Protein AF-A0A957FB33-F1 (afdb_monomer)

Mean predicted aligned error: 7.37 Å

Radius of gyration: 20.72 Å; Cα contacts (8 Å, |Δi|>4): 171; chains: 1; bounding box: 51×33×57 Å

Sequence (145 aa):
SSWEIWINRQGREPQGIVRAADYPAVLDELAAALLAWQDEAGRPRVQAVQRAGEAYHGRFQHLAPDLTITWNPAAAPDAAALPGNASRFSGDHQPEGIFVAVGPDVQAQGELHGVQLQDVAPTLLRLAGLPVPGGLDGRALLPAG

Foldseek 3Di:
DKDFAAQQAPPPHPRRDQYPVCVVVVLVVVQVCQQCDADPVRHRQWPHKDALVGPDDDDCSVVGGGIITHTDPVNYPPCCPDPPPPDPDPDDDDQDDDDDDDDPFFDDPDDDPPDHPLQVVQQVCQQVVHDDDPPRPHHRPTHHD

Solvent-accessible surface area (backbone atoms only — not comparable to full-atom values): 9216 Å² total; per-residue (Å²): 88,75,46,78,41,75,75,56,28,51,92,77,38,100,79,29,74,41,46,81,85,48,44,66,58,53,52,52,52,51,47,51,52,46,59,67,34,52,48,100,88,67,47,51,32,35,68,45,71,40,43,28,81,76,76,43,73,70,98,61,35,89,76,47,45,57,31,38,35,35,52,19,83,94,52,42,79,60,64,78,73,41,92,87,54,77,69,91,64,94,74,77,62,64,96,76,82,87,87,87,85,86,54,96,63,50,81,90,76,78,85,81,79,91,79,52,80,59,19,51,61,35,23,52,30,30,67,70,75,41,84,65,70,86,88,60,94,35,52,54,82,58,72,64,111

pLDDT: mean 86.35, std 12.32, range [46.53, 98.06]

Structure (mmCIF, N/CA/C/O backbone):
data_AF-A0A957FB33-F1
#
_entry.id   AF-A0A957FB33-F1
#
loop_
_atom_site.group_PDB
_atom_site.id
_atom_site.type_symbol
_atom_site.label_atom_id
_atom_site.label_alt_id
_atom_site.label_comp_id
_atom_site.label_asym_id
_atom_site.label_entity_id
_atom_site.label_seq_id
_atom_site.pdbx_PDB_ins_code
_atom_site.Cartn_x
_atom_site.Cartn_y
_atom_site.Cartn_z
_atom_site.occupancy
_atom_site.B_iso_or_equiv
_atom_site.auth_seq_id
_atom_site.auth_comp_id
_atom_site.auth_asym_id
_atom_site.auth_atom_id
_atom_site.pdbx_PDB_model_num
ATOM 1 N N . SER A 1 1 ? 6.027 4.618 1.426 1.00 54.69 1 SER A N 1
ATOM 2 C CA . SER A 1 1 ? 5.304 5.406 0.405 1.00 54.69 1 SER A CA 1
ATOM 3 C C . SER A 1 1 ? 5.276 4.661 -0.906 1.00 54.69 1 SER A C 1
ATOM 5 O O . SER A 1 1 ? 6.302 4.560 -1.578 1.00 54.69 1 SER A O 1
ATOM 7 N N . SER A 1 2 ? 4.120 4.088 -1.230 1.00 62.44 2 SER A N 1
ATOM 8 C CA . SER A 1 2 ? 3.919 3.350 -2.473 1.00 62.44 2 SER A CA 1
ATOM 9 C C . SER A 1 2 ? 3.441 4.308 -3.556 1.00 62.44 2 SER A C 1
ATOM 11 O O . SER A 1 2 ? 2.520 5.085 -3.321 1.00 62.44 2 SER A O 1
ATOM 13 N N . TRP A 1 3 ? 4.087 4.282 -4.716 1.00 79.06 3 TRP A N 1
ATOM 14 C CA . TRP A 1 3 ? 3.690 5.077 -5.878 1.00 79.06 3 TRP A CA 1
ATOM 15 C C . TRP A 1 3 ? 3.066 4.177 -6.929 1.00 79.06 3 TRP A C 1
ATOM 17 O O . TRP A 1 3 ? 3.385 2.994 -7.005 1.00 79.06 3 TRP A O 1
ATOM 27 N N . GLU A 1 4 ? 2.178 4.735 -7.736 1.00 89.75 4 GLU A N 1
ATOM 28 C CA . GLU A 1 4 ? 1.343 3.973 -8.657 1.00 89.75 4 GLU A CA 1
ATOM 29 C C . GLU A 1 4 ? 1.717 4.272 -10.111 1.00 89.75 4 GLU A C 1
ATOM 31 O O . GLU A 1 4 ? 1.923 5.430 -10.479 1.00 89.75 4 GLU A O 1
ATOM 36 N N . ILE A 1 5 ? 1.770 3.234 -10.950 1.00 92.06 5 ILE A N 1
ATOM 37 C CA . ILE A 1 5 ? 1.880 3.368 -12.406 1.00 92.06 5 ILE A CA 1
ATOM 38 C C . ILE A 1 5 ? 0.623 2.814 -13.069 1.00 92.06 5 ILE A C 1
ATOM 40 O O . ILE A 1 5 ? 0.196 1.686 -12.813 1.00 92.06 5 ILE A O 1
ATOM 44 N N . TRP A 1 6 ? 0.107 3.609 -14.002 1.00 94.38 6 TRP A N 1
ATOM 45 C CA . TRP A 1 6 ? -1.001 3.273 -14.882 1.00 94.38 6 TRP A CA 1
ATOM 46 C C . TRP A 1 6 ? -0.507 3.250 -16.328 1.00 94.38 6 TRP A C 1
ATOM 48 O O . TRP A 1 6 ? -0.045 4.257 -16.865 1.00 94.38 6 TRP A O 1
ATOM 58 N N . ILE A 1 7 ? -0.588 2.089 -16.966 1.00 95.38 7 ILE A N 1
ATOM 59 C CA . ILE A 1 7 ? -0.241 1.900 -18.369 1.00 95.38 7 ILE A CA 1
ATOM 60 C C . ILE A 1 7 ? -1.360 2.466 -19.239 1.00 95.38 7 ILE A C 1
ATOM 62 O O . ILE A 1 7 ? -2.529 2.148 -19.057 1.00 95.38 7 ILE A O 1
ATOM 66 N N . ASN A 1 8 ? -1.007 3.268 -20.238 1.00 96.44 8 ASN A N 1
ATOM 67 C CA . ASN A 1 8 ? -1.968 3.838 -21.178 1.00 96.44 8 ASN A CA 1
ATOM 68 C C . ASN A 1 8 ? -2.465 2.771 -22.182 1.00 96.44 8 ASN A C 1
ATOM 70 O O . ASN A 1 8 ? -1.939 2.646 -23.295 1.00 96.44 8 ASN A O 1
ATOM 74 N N . ARG A 1 9 ? -3.448 1.960 -21.782 1.00 95.88 9 ARG A N 1
ATOM 75 C CA . ARG A 1 9 ? -3.956 0.783 -22.498 1.00 95.88 9 ARG A CA 1
ATOM 76 C C . ARG A 1 9 ? -5.110 1.136 -23.427 1.00 95.88 9 ARG A C 1
ATOM 78 O O . ARG A 1 9 ? -6.060 1.828 -23.064 1.00 95.88 9 ARG A O 1
ATOM 85 N N . GLN A 1 10 ? -5.075 0.569 -24.629 1.00 96.94 10 GLN A N 1
ATOM 86 C CA . GLN A 1 10 ? -6.189 0.656 -25.572 1.00 96.94 10 GLN A CA 1
ATOM 87 C C . GLN A 1 10 ? -7.478 0.102 -24.955 1.00 96.94 10 GLN A C 1
ATOM 89 O O . GLN A 1 10 ? -7.493 -1.002 -24.409 1.00 96.94 10 GLN A O 1
ATOM 94 N N . GLY A 1 11 ? -8.563 0.870 -25.061 1.00 93.25 11 GLY A N 1
ATOM 95 C CA . GLY A 1 11 ? -9.890 0.479 -24.579 1.00 93.25 11 GLY A CA 1
ATOM 96 C C . GLY A 1 11 ? -10.124 0.657 -23.074 1.00 93.25 11 GLY A C 1
ATOM 97 O O . GLY A 1 11 ? -11.261 0.480 -22.644 1.00 93.25 11 GLY A O 1
ATOM 98 N N . ARG A 1 12 ? -9.103 1.029 -22.286 1.00 93.31 12 ARG A N 1
ATOM 99 C CA . ARG A 1 12 ? -9.265 1.458 -20.884 1.00 93.31 12 ARG A CA 1
ATOM 100 C C . ARG A 1 12 ? -9.086 2.969 -20.763 1.00 93.31 12 ARG A C 1
ATOM 102 O O . ARG A 1 12 ? -9.964 3.645 -20.236 1.00 93.31 12 ARG A O 1
ATOM 109 N N . GLU A 1 13 ? -7.996 3.503 -21.306 1.00 94.50 13 GLU A N 1
ATOM 110 C CA . GLU A 1 13 ? -7.732 4.939 -21.347 1.00 94.50 13 GLU A CA 1
ATOM 111 C C . GLU A 1 13 ? -8.266 5.579 -22.644 1.00 94.50 13 GLU A C 1
ATOM 113 O O . GLU A 1 13 ? -8.157 4.971 -23.716 1.00 94.50 13 GLU A O 1
ATOM 118 N N . PRO A 1 14 ? -8.772 6.833 -22.602 1.00 94.69 14 PRO A N 1
ATOM 119 C CA . PRO A 1 14 ? -9.313 7.518 -23.784 1.00 94.69 14 PRO A CA 1
ATOM 120 C C . PRO A 1 14 ? -8.340 7.621 -24.968 1.00 94.69 14 PRO A C 1
ATOM 122 O O . PRO A 1 14 ? -8.769 7.659 -26.117 1.00 94.69 14 PRO A O 1
ATOM 125 N N . GLN A 1 15 ? -7.035 7.673 -24.689 1.00 96.00 15 GLN A N 1
ATOM 126 C CA . GLN A 1 15 ? -5.959 7.762 -25.683 1.00 96.00 15 GLN A CA 1
ATOM 127 C C . GLN A 1 15 ? -4.975 6.591 -25.554 1.00 96.00 15 GLN A C 1
ATOM 129 O O . GLN A 1 15 ? -3.779 6.745 -25.800 1.00 96.00 15 GLN A O 1
ATOM 134 N N . GLY A 1 16 ? -5.471 5.424 -25.134 1.00 96.50 16 GLY A N 1
ATOM 135 C CA . GLY A 1 16 ? -4.682 4.210 -24.965 1.00 96.50 16 GLY A CA 1
ATOM 136 C C . GLY A 1 16 ? -3.873 3.831 -26.202 1.00 96.50 16 GLY A C 1
ATOM 137 O O . GLY A 1 16 ? -4.417 3.777 -27.303 1.00 96.50 16 GLY A O 1
ATOM 138 N N . ILE A 1 17 ? -2.589 3.516 -26.023 1.00 97.94 17 ILE A N 1
ATOM 139 C CA . ILE A 1 17 ? -1.689 3.108 -27.118 1.00 97.94 17 ILE A CA 1
ATOM 140 C C . ILE A 1 17 ? -1.170 1.680 -26.960 1.00 97.94 17 ILE A C 1
ATOM 142 O O . ILE A 1 17 ? -0.858 1.033 -27.958 1.00 97.94 17 ILE A O 1
ATOM 146 N N . VAL A 1 18 ? -1.123 1.159 -25.732 1.00 98.06 18 VAL A N 1
ATOM 147 C CA . VAL A 1 18 ? -0.642 -0.198 -25.463 1.00 98.06 18 VAL A CA 1
ATOM 148 C C . VAL A 1 18 ? -1.747 -1.197 -25.789 1.00 98.06 18 VAL A C 1
ATOM 150 O O . VAL A 1 18 ? -2.830 -1.160 -25.197 1.00 98.06 18 VAL A O 1
ATOM 153 N N . ARG A 1 19 ? -1.484 -2.098 -26.741 1.00 97.94 19 ARG A N 1
ATOM 154 C CA . ARG A 1 19 ? -2.418 -3.169 -27.113 1.00 97.94 19 ARG A CA 1
ATOM 155 C C . ARG A 1 19 ? -2.489 -4.213 -26.003 1.00 97.94 19 ARG A C 1
ATOM 157 O O . ARG A 1 19 ? -1.505 -4.471 -25.316 1.00 97.94 19 ARG A O 1
ATOM 164 N N . ALA A 1 20 ? -3.626 -4.898 -25.892 1.00 96.00 20 ALA A N 1
ATOM 165 C CA . ALA A 1 20 ? -3.806 -5.967 -24.906 1.00 96.00 20 ALA A CA 1
ATOM 166 C C . ALA A 1 20 ? -2.745 -7.083 -25.012 1.00 96.00 20 ALA A C 1
ATOM 168 O O . ALA A 1 20 ? -2.333 -7.622 -23.992 1.00 96.00 20 ALA A O 1
ATOM 169 N N . ALA A 1 21 ? -2.277 -7.390 -26.228 1.00 97.25 21 ALA A N 1
ATOM 170 C CA . ALA A 1 21 ? -1.231 -8.387 -26.464 1.00 97.25 21 ALA A CA 1
ATOM 171 C C . ALA A 1 21 ? 0.166 -7.938 -25.997 1.00 97.25 21 ALA A C 1
ATOM 173 O O . ALA A 1 21 ? 0.974 -8.781 -25.623 1.00 97.25 21 ALA A O 1
ATOM 174 N N . ASP A 1 22 ? 0.439 -6.630 -25.998 1.00 98.00 22 ASP A N 1
ATOM 175 C CA . ASP A 1 22 ? 1.743 -6.077 -25.605 1.00 98.00 22 ASP A CA 1
ATOM 176 C C . ASP A 1 22 ? 1.806 -5.792 -24.099 1.00 98.00 22 ASP A C 1
ATOM 178 O O . ASP A 1 22 ? 2.883 -5.715 -23.517 1.00 98.00 22 ASP A O 1
ATOM 182 N N . TYR A 1 23 ? 0.644 -5.640 -23.459 1.00 96.44 23 TYR A N 1
ATOM 183 C CA . TYR A 1 23 ? 0.521 -5.216 -22.069 1.00 96.44 23 TYR A CA 1
ATOM 184 C C . TYR A 1 23 ? 1.375 -6.034 -21.078 1.00 96.44 23 TYR A C 1
ATOM 186 O O . TYR A 1 23 ? 2.096 -5.406 -20.304 1.00 96.44 23 TYR A O 1
ATOM 194 N N . PRO A 1 24 ? 1.388 -7.385 -21.100 1.00 96.25 24 PRO A N 1
ATOM 195 C CA . PRO A 1 24 ? 2.236 -8.151 -20.185 1.00 96.25 24 PRO A CA 1
ATOM 196 C C . PRO A 1 24 ? 3.731 -7.858 -20.359 1.00 96.25 24 PRO A C 1
ATOM 198 O O . PRO A 1 24 ? 4.430 -7.678 -19.368 1.00 96.25 24 PRO A O 1
ATOM 201 N N . ALA A 1 25 ? 4.202 -7.742 -21.606 1.00 97.69 25 ALA A N 1
ATOM 202 C CA . ALA A 1 25 ? 5.604 -7.458 -21.900 1.00 97.69 25 ALA A CA 1
ATOM 203 C C . ALA A 1 25 ? 6.007 -6.052 -21.433 1.00 97.69 25 ALA A C 1
ATOM 205 O O . ALA A 1 25 ? 7.080 -5.883 -20.865 1.00 97.69 25 ALA A O 1
ATOM 206 N N . VAL A 1 26 ? 5.117 -5.066 -21.599 1.00 97.31 26 VAL A N 1
ATOM 207 C CA . VAL A 1 26 ? 5.331 -3.701 -21.093 1.00 97.31 26 VAL A CA 1
ATOM 208 C C . VAL A 1 26 ? 5.456 -3.685 -19.567 1.00 97.31 26 VAL A C 1
ATOM 210 O O . VAL A 1 26 ? 6.318 -2.986 -19.039 1.00 97.31 26 VAL A O 1
ATOM 213 N N . LEU A 1 27 ? 4.635 -4.457 -18.844 1.00 96.44 27 LEU A N 1
ATOM 214 C CA . LEU A 1 27 ? 4.770 -4.570 -17.388 1.00 96.44 27 LEU A CA 1
ATOM 215 C C . LEU A 1 27 ? 6.116 -5.170 -16.985 1.00 96.44 27 LEU A C 1
ATOM 217 O O . LEU A 1 27 ? 6.752 -4.655 -16.069 1.00 96.44 27 LEU A O 1
ATOM 221 N N . ASP A 1 28 ? 6.531 -6.252 -17.647 1.00 97.25 28 ASP A N 1
ATOM 222 C CA . ASP A 1 28 ? 7.798 -6.928 -17.360 1.00 97.25 28 ASP A CA 1
ATOM 223 C C . ASP A 1 28 ? 9.002 -6.025 -17.633 1.00 97.25 28 ASP A C 1
ATOM 225 O O . ASP A 1 28 ? 9.894 -5.915 -16.790 1.00 97.25 28 ASP A O 1
ATOM 229 N N . GLU A 1 29 ? 9.003 -5.328 -18.769 1.00 97.69 29 GLU A N 1
ATOM 230 C CA . GLU A 1 29 ? 10.056 -4.384 -19.136 1.00 97.69 29 GLU A CA 1
ATOM 231 C C . GLU A 1 29 ? 10.161 -3.238 -18.124 1.00 97.69 29 GLU A C 1
ATOM 233 O O . GLU A 1 29 ? 11.249 -2.956 -17.618 1.00 97.69 29 GLU A O 1
ATOM 238 N N . LEU A 1 30 ? 9.033 -2.608 -17.775 1.00 96.50 30 LEU A N 1
ATOM 239 C CA . LEU A 1 30 ? 9.013 -1.506 -16.813 1.00 96.50 30 LEU A CA 1
ATOM 240 C C . LEU A 1 30 ? 9.434 -1.959 -15.416 1.00 96.50 30 LEU A C 1
ATOM 242 O O . LEU A 1 30 ? 10.236 -1.280 -14.776 1.00 96.50 30 LEU A O 1
ATOM 246 N N . ALA A 1 31 ? 8.931 -3.100 -14.941 1.00 96.25 31 ALA A N 1
ATOM 247 C CA . ALA A 1 31 ? 9.308 -3.631 -13.637 1.00 96.25 31 ALA A CA 1
ATOM 248 C C . ALA A 1 31 ? 10.813 -3.932 -13.573 1.00 96.25 31 ALA A C 1
ATOM 250 O O . ALA A 1 31 ? 11.477 -3.526 -12.619 1.00 96.25 31 ALA A O 1
ATOM 251 N N . ALA A 1 32 ? 11.369 -4.572 -14.607 1.00 97.44 32 ALA A N 1
ATOM 252 C CA .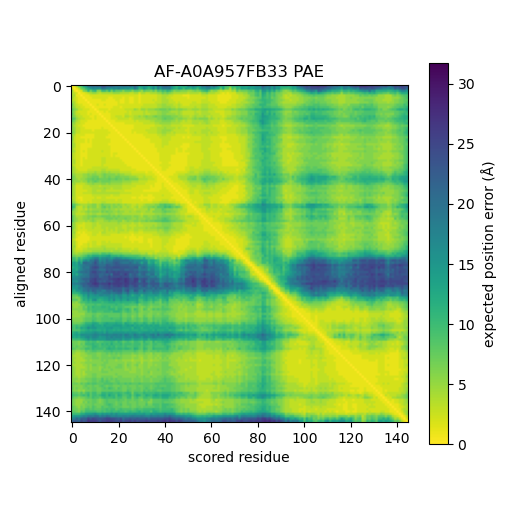 ALA A 1 32 ? 12.798 -4.855 -14.686 1.00 97.44 32 ALA A CA 1
ATOM 253 C C . ALA A 1 32 ? 13.641 -3.571 -14.733 1.00 97.44 32 ALA A C 1
ATOM 255 O O . ALA A 1 32 ? 14.624 -3.458 -13.999 1.00 97.44 32 ALA A O 1
ATOM 256 N N . ALA A 1 33 ? 13.243 -2.584 -15.542 1.00 96.69 33 ALA A N 1
ATOM 257 C CA . ALA A 1 33 ? 13.941 -1.305 -15.645 1.00 96.69 33 ALA A CA 1
ATOM 258 C C . ALA A 1 33 ? 13.936 -0.533 -14.315 1.00 96.69 33 ALA A C 1
ATOM 260 O O . ALA A 1 33 ? 14.971 -0.014 -13.900 1.00 96.69 33 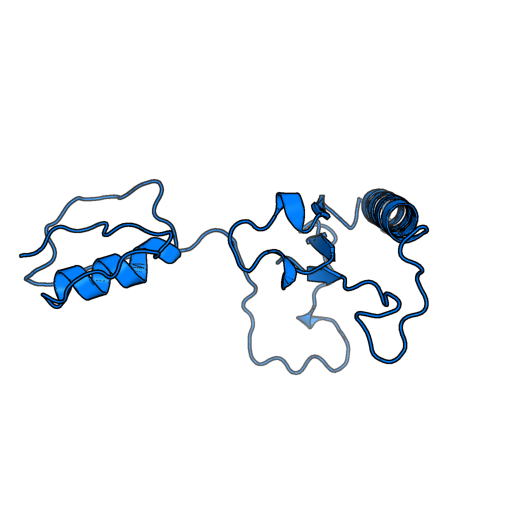ALA A O 1
ATOM 261 N N . LEU A 1 34 ? 12.795 -0.498 -13.618 1.00 95.06 34 LEU A N 1
ATOM 262 C CA . LEU A 1 34 ? 12.668 0.148 -12.309 1.00 95.06 34 LEU A CA 1
ATOM 263 C C . LEU A 1 34 ? 13.542 -0.535 -11.253 1.00 95.06 34 LEU A C 1
ATOM 265 O O . LEU A 1 34 ? 14.253 0.147 -10.520 1.00 95.06 34 LEU A O 1
ATOM 269 N N . LEU A 1 35 ? 13.532 -1.869 -11.196 1.00 95.31 35 LEU A N 1
ATOM 270 C CA . LEU A 1 35 ? 14.344 -2.634 -10.243 1.00 95.31 35 LEU A CA 1
ATOM 271 C C . LEU A 1 35 ? 15.850 -2.539 -10.531 1.00 95.31 35 LEU A C 1
ATOM 273 O O . LEU A 1 35 ? 16.658 -2.611 -9.608 1.00 95.31 35 LEU A O 1
ATOM 277 N N . ALA A 1 36 ? 16.240 -2.353 -11.794 1.00 96.50 36 ALA A N 1
ATOM 278 C CA . ALA A 1 36 ? 17.631 -2.147 -12.188 1.00 96.50 36 ALA A CA 1
ATOM 279 C C . ALA A 1 36 ? 18.119 -0.700 -11.990 1.00 96.50 36 ALA A C 1
ATOM 281 O O . ALA A 1 36 ? 19.319 -0.439 -12.100 1.00 96.50 36 ALA A O 1
ATOM 282 N N . TRP A 1 37 ? 17.221 0.251 -11.713 1.00 93.94 37 TRP A N 1
ATOM 283 C CA . TRP A 1 37 ? 17.572 1.663 -11.623 1.00 93.94 37 TRP A CA 1
ATOM 284 C C . TRP A 1 37 ? 18.408 1.967 -10.377 1.00 93.94 37 TRP A C 1
ATOM 286 O O . TRP A 1 37 ? 17.966 1.796 -9.238 1.00 93.94 37 TRP A O 1
ATOM 296 N N . GLN A 1 38 ? 19.614 2.484 -10.608 1.00 92.94 38 GLN A N 1
ATOM 297 C CA . GLN A 1 38 ? 20.550 2.913 -9.575 1.00 92.94 38 GLN A CA 1
ATOM 298 C C . GLN A 1 38 ? 20.777 4.432 -9.606 1.00 92.94 38 GLN A C 1
ATOM 300 O O . GLN A 1 38 ? 20.600 5.087 -10.635 1.00 92.94 38 GLN A O 1
ATOM 305 N N . ASP A 1 39 ? 21.146 5.008 -8.463 1.00 86.12 39 ASP A N 1
ATOM 306 C CA . ASP A 1 39 ? 21.641 6.382 -8.378 1.00 86.12 39 ASP A CA 1
ATOM 307 C C . ASP A 1 39 ? 23.113 6.509 -8.820 1.00 86.12 39 ASP A C 1
ATOM 309 O O . ASP A 1 39 ? 23.760 5.529 -9.184 1.00 86.12 39 ASP A O 1
ATOM 313 N N . GLU A 1 40 ? 23.656 7.729 -8.787 1.00 87.69 40 GLU A N 1
ATOM 314 C CA . GLU A 1 40 ? 25.054 8.012 -9.163 1.00 87.69 40 GLU A CA 1
ATOM 315 C C . GLU A 1 40 ? 26.080 7.269 -8.289 1.00 87.69 40 GLU A C 1
ATOM 317 O O . GLU A 1 40 ? 27.212 7.051 -8.714 1.00 87.69 40 GLU A O 1
ATOM 322 N N . ALA A 1 41 ? 25.686 6.854 -7.082 1.00 87.94 41 ALA A N 1
ATOM 323 C CA . ALA A 1 41 ? 26.503 6.076 -6.157 1.00 87.94 41 ALA A CA 1
ATOM 324 C C . ALA A 1 41 ? 26.293 4.553 -6.307 1.00 87.94 41 ALA A C 1
ATOM 326 O O . ALA A 1 41 ? 26.834 3.785 -5.511 1.00 87.94 41 ALA A O 1
ATOM 327 N N . GLY A 1 42 ? 25.513 4.104 -7.298 1.00 89.44 42 GLY A N 1
ATOM 328 C CA . GLY A 1 42 ? 25.219 2.690 -7.550 1.00 89.44 42 GLY A CA 1
ATOM 329 C C . GLY A 1 42 ? 24.182 2.077 -6.602 1.00 89.44 42 GLY A C 1
ATOM 330 O O . GLY A 1 42 ? 24.020 0.857 -6.561 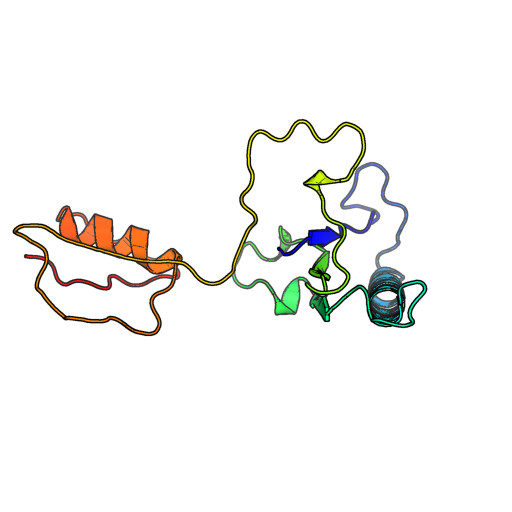1.00 89.44 42 GLY A O 1
ATOM 331 N N . ARG A 1 43 ? 23.469 2.883 -5.806 1.00 90.19 43 ARG A N 1
ATOM 332 C CA . ARG A 1 43 ? 22.440 2.382 -4.881 1.00 90.19 43 ARG A CA 1
ATOM 333 C C . ARG A 1 43 ? 21.120 2.193 -5.627 1.00 90.19 43 ARG A C 1
ATOM 335 O O . ARG A 1 43 ? 20.729 3.094 -6.371 1.00 90.19 43 ARG A O 1
ATOM 342 N N . PRO A 1 44 ? 20.391 1.084 -5.410 1.00 91.94 44 PRO A N 1
ATOM 343 C CA . PRO A 1 44 ? 19.098 0.878 -6.051 1.00 91.94 44 PRO A CA 1
ATOM 344 C C . PRO A 1 44 ? 18.108 1.954 -5.600 1.00 91.94 44 PRO A C 1
ATOM 346 O O . PRO A 1 44 ? 17.967 2.213 -4.404 1.00 91.94 44 PRO A O 1
ATOM 349 N N . ARG A 1 45 ? 17.415 2.577 -6.553 1.00 89.81 45 ARG A N 1
ATOM 350 C CA 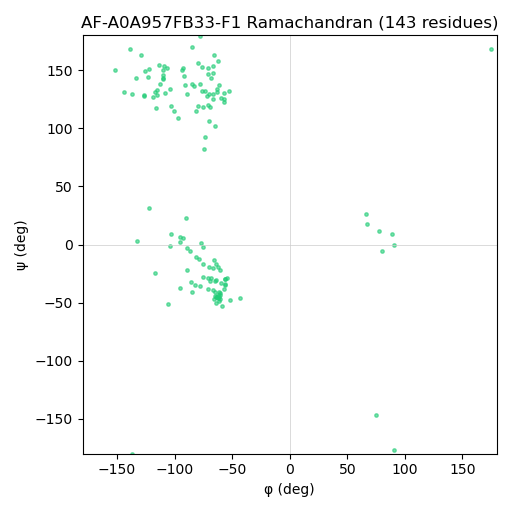. ARG A 1 45 ? 16.400 3.614 -6.301 1.00 89.81 45 ARG A CA 1
ATOM 351 C C . ARG A 1 45 ? 15.075 3.010 -5.849 1.00 89.81 45 ARG A C 1
ATOM 353 O O . ARG A 1 45 ? 14.392 3.579 -5.001 1.00 89.81 45 ARG A O 1
ATOM 360 N N . VAL A 1 46 ? 14.727 1.850 -6.395 1.00 91.81 46 VAL A N 1
ATOM 361 C CA . VAL A 1 46 ? 13.481 1.131 -6.120 1.00 91.81 46 VAL A CA 1
ATOM 362 C C . VAL A 1 46 ? 13.801 -0.104 -5.282 1.00 91.81 46 VAL A C 1
ATOM 364 O O . VAL A 1 46 ? 14.710 -0.862 -5.604 1.00 91.81 46 VAL A O 1
ATOM 367 N N . GLN A 1 47 ? 13.066 -0.292 -4.189 1.00 91.69 47 GLN A N 1
ATOM 368 C CA . GLN A 1 47 ? 13.177 -1.464 -3.323 1.00 91.69 47 GLN A CA 1
ATOM 369 C C . GLN A 1 47 ? 12.321 -2.622 -3.841 1.00 91.69 47 GLN A C 1
ATOM 371 O O . GLN A 1 47 ? 12.747 -3.773 -3.786 1.00 91.69 47 GLN A O 1
ATOM 376 N N . ALA A 1 48 ? 11.111 -2.324 -4.317 1.00 92.69 48 ALA A N 1
ATOM 377 C CA . ALA A 1 48 ? 10.188 -3.327 -4.826 1.00 92.69 48 ALA A CA 1
ATOM 378 C C . ALA A 1 48 ? 9.256 -2.743 -5.889 1.00 92.69 48 ALA A C 1
ATOM 380 O O . ALA A 1 48 ? 8.894 -1.566 -5.838 1.00 92.69 48 ALA A O 1
ATOM 381 N N . VAL A 1 49 ? 8.840 -3.603 -6.815 1.00 94.56 49 VAL A N 1
ATOM 382 C CA . VAL A 1 49 ? 7.750 -3.360 -7.759 1.00 94.56 49 VAL A CA 1
ATOM 383 C C . VAL A 1 49 ? 6.784 -4.528 -7.625 1.00 94.56 49 VAL A C 1
ATOM 385 O O . VAL A 1 49 ? 7.223 -5.675 -7.681 1.00 94.56 49 VAL A O 1
ATOM 388 N N . GLN A 1 50 ? 5.499 -4.255 -7.427 1.00 94.50 50 GLN A N 1
ATOM 389 C CA . GLN A 1 50 ? 4.466 -5.288 -7.319 1.00 94.50 50 GLN A CA 1
ATOM 390 C C . GLN A 1 50 ? 3.392 -5.051 -8.371 1.00 94.50 50 GLN A C 1
ATOM 392 O O . GLN A 1 50 ? 3.051 -3.909 -8.682 1.00 94.50 50 GLN A O 1
ATOM 397 N N . ARG A 1 51 ? 2.837 -6.129 -8.922 1.00 93.12 51 ARG A N 1
ATOM 398 C CA . ARG A 1 51 ? 1.701 -6.027 -9.847 1.00 93.12 51 ARG A CA 1
ATOM 399 C C . ARG A 1 51 ? 0.397 -5.826 -9.082 1.00 93.12 51 ARG A C 1
ATOM 401 O O . ARG A 1 51 ? 0.254 -6.290 -7.951 1.00 93.12 51 ARG A O 1
ATOM 408 N N . ALA A 1 52 ? -0.600 -5.241 -9.749 1.00 84.62 52 ALA A N 1
ATOM 409 C CA . ALA A 1 52 ? -1.965 -5.087 -9.230 1.00 84.62 52 ALA A CA 1
ATOM 410 C C . ALA A 1 52 ? -2.492 -6.353 -8.526 1.00 84.62 52 ALA A C 1
ATOM 412 O O . ALA A 1 52 ? -3.044 -6.293 -7.429 1.00 84.62 52 ALA A O 1
ATOM 413 N N . GLY A 1 53 ? -2.283 -7.508 -9.171 1.00 81.62 53 GLY A N 1
ATOM 414 C CA . GLY A 1 53 ? -2.761 -8.811 -8.712 1.00 81.62 53 GLY A CA 1
ATOM 415 C C . GLY A 1 53 ? -2.068 -9.357 -7.463 1.00 81.62 53 GLY A C 1
ATOM 416 O O . GLY A 1 53 ? -2.610 -10.242 -6.809 1.00 81.62 53 GLY A O 1
ATOM 417 N N . GLU A 1 54 ? -0.885 -8.839 -7.143 1.00 86.62 54 GLU A N 1
ATOM 418 C CA . GLU A 1 54 ? -0.086 -9.227 -5.979 1.00 86.62 54 GLU A CA 1
ATOM 419 C C . GLU A 1 54 ? -0.349 -8.286 -4.799 1.00 86.62 54 GLU A C 1
ATOM 421 O O . GLU A 1 54 ? -0.398 -8.729 -3.654 1.00 86.62 54 GLU A O 1
ATOM 426 N N . ALA A 1 55 ? -0.530 -6.991 -5.079 1.00 83.94 55 ALA A N 1
ATOM 427 C CA . ALA A 1 55 ? -0.703 -5.957 -4.062 1.00 83.94 55 ALA A CA 1
ATOM 428 C C . ALA A 1 55 ? -2.161 -5.794 -3.590 1.00 83.94 55 ALA A C 1
ATOM 430 O O . ALA A 1 55 ? -2.398 -5.473 -2.427 1.00 83.94 55 ALA A O 1
ATOM 431 N N . TYR A 1 56 ? -3.143 -6.031 -4.465 1.00 86.75 56 TYR A N 1
ATOM 432 C CA . TYR A 1 56 ? -4.562 -5.803 -4.179 1.00 86.75 56 TYR A CA 1
ATOM 433 C C . TYR A 1 56 ? -5.391 -7.057 -4.437 1.00 86.75 56 TYR A C 1
ATOM 435 O O . TYR A 1 56 ? -5.104 -7.845 -5.336 1.00 86.75 56 TYR A O 1
ATOM 443 N N . HIS A 1 57 ? -6.473 -7.221 -3.679 1.00 87.19 57 HIS A N 1
ATOM 444 C CA . HIS A 1 57 ? -7.397 -8.346 -3.801 1.00 87.19 57 HIS A CA 1
ATOM 445 C C . HIS A 1 57 ? -8.856 -7.893 -3.664 1.00 87.19 57 HIS A C 1
ATOM 447 O O . HIS A 1 57 ? -9.151 -6.759 -3.290 1.00 87.19 57 HIS A O 1
ATOM 453 N N . GLY A 1 58 ? -9.786 -8.792 -3.992 1.00 87.75 58 GLY A N 1
ATOM 454 C CA . GLY A 1 58 ? -11.223 -8.551 -3.872 1.00 87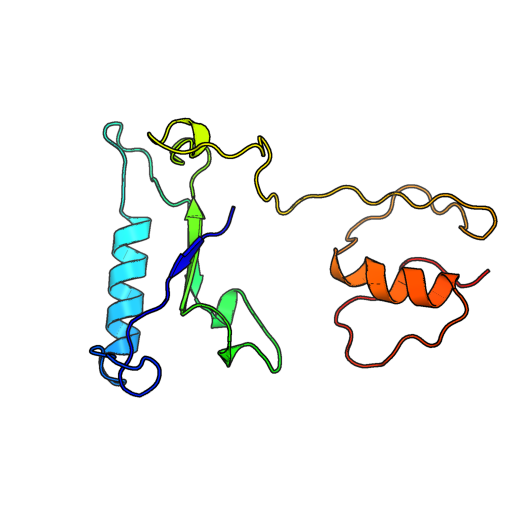.75 58 GLY A CA 1
ATOM 455 C C . GLY A 1 58 ? -11.875 -7.960 -5.126 1.00 87.75 58 GLY A C 1
ATOM 456 O O . GLY A 1 58 ? -11.259 -7.783 -6.176 1.00 87.75 58 GLY A O 1
ATOM 457 N N . ARG A 1 59 ? -13.177 -7.668 -5.022 1.00 89.06 59 ARG A N 1
ATOM 458 C CA . ARG A 1 59 ? -14.046 -7.339 -6.174 1.00 89.06 59 ARG A CA 1
ATOM 459 C C . ARG A 1 59 ? -13.649 -6.070 -6.939 1.00 89.06 59 ARG A C 1
ATOM 461 O O . ARG A 1 59 ? -14.056 -5.888 -8.083 1.00 89.06 59 ARG A O 1
ATOM 468 N N . PHE A 1 60 ? -12.867 -5.200 -6.310 1.00 88.94 60 PHE A N 1
ATOM 469 C CA . PHE A 1 60 ? -12.423 -3.927 -6.874 1.00 88.94 60 PHE A CA 1
ATOM 470 C C . PHE A 1 60 ? -10.973 -3.951 -7.364 1.00 88.94 60 PHE A C 1
ATOM 472 O O . PHE A 1 60 ? -10.463 -2.912 -7.754 1.00 88.94 60 PHE A O 1
ATOM 479 N N . GLN A 1 61 ? -10.322 -5.120 -7.416 1.00 89.69 61 GLN A N 1
ATOM 480 C CA . GLN A 1 61 ? -8.947 -5.256 -7.917 1.00 89.69 61 GLN A CA 1
ATOM 481 C C . GLN A 1 61 ? -8.759 -4.674 -9.331 1.00 89.69 61 GLN A C 1
ATOM 483 O O . GLN A 1 61 ? -7.688 -4.189 -9.663 1.00 89.69 61 GLN A O 1
ATOM 488 N N . HIS A 1 62 ? -9.800 -4.663 -10.164 1.00 88.44 62 HIS A N 1
ATOM 489 C CA . HIS A 1 62 ? -9.757 -4.053 -11.498 1.00 88.44 62 HIS A CA 1
ATOM 490 C C . HIS A 1 62 ? -9.584 -2.519 -11.490 1.00 88.44 62 HIS A C 1
ATOM 492 O O . HIS A 1 62 ? -9.307 -1.941 -12.538 1.00 88.44 62 HIS A O 1
ATOM 498 N N . LEU A 1 63 ? -9.767 -1.874 -10.332 1.00 90.00 63 LEU A N 1
ATOM 499 C CA . LEU A 1 63 ? -9.505 -0.453 -10.087 1.00 90.00 63 LEU A CA 1
ATOM 500 C C . LEU A 1 63 ? -8.117 -0.212 -9.481 1.00 90.00 63 LEU A C 1
ATOM 502 O O . LEU A 1 63 ? -7.811 0.919 -9.122 1.00 90.00 63 LEU A O 1
ATOM 506 N N . ALA A 1 64 ? -7.308 -1.255 -9.295 1.00 91.94 64 ALA A N 1
ATOM 507 C CA . ALA A 1 64 ? -5.944 -1.108 -8.818 1.00 91.94 64 ALA A CA 1
ATOM 508 C C . ALA A 1 64 ? -5.026 -0.598 -9.945 1.00 91.94 64 ALA A C 1
ATOM 510 O O . ALA A 1 64 ? -5.293 -0.871 -11.123 1.00 91.94 64 ALA A O 1
ATOM 511 N N . PRO A 1 65 ? -3.931 0.098 -9.595 1.00 92.94 65 PRO A N 1
ATOM 512 C CA . PRO A 1 65 ? -2.888 0.450 -10.551 1.00 92.94 65 PRO A CA 1
ATOM 513 C C . PRO A 1 65 ? -2.237 -0.802 -11.132 1.00 92.94 65 PRO A C 1
ATOM 515 O O . PRO A 1 65 ? -2.254 -1.864 -10.513 1.00 92.94 65 PRO A O 1
ATOM 518 N N . ASP A 1 66 ? -1.611 -0.679 -12.300 1.00 94.88 66 ASP A N 1
ATOM 519 C CA . ASP A 1 66 ? -0.983 -1.828 -12.953 1.00 94.88 66 ASP A CA 1
ATOM 520 C C . ASP A 1 66 ? 0.285 -2.279 -12.209 1.00 94.88 66 ASP A C 1
ATOM 522 O O . ASP A 1 66 ? 0.516 -3.484 -12.058 1.00 94.88 66 ASP A O 1
ATOM 526 N N . LEU A 1 67 ? 1.063 -1.313 -11.701 1.00 94.50 67 LEU A N 1
ATOM 527 C CA . LEU A 1 67 ? 2.221 -1.532 -10.834 1.00 94.50 67 LEU A CA 1
ATOM 528 C C . LEU A 1 67 ? 2.193 -0.586 -9.629 1.00 94.50 67 LEU A C 1
ATOM 530 O O . LEU A 1 67 ? 1.864 0.595 -9.763 1.00 94.50 67 LEU A O 1
ATOM 534 N N . THR A 1 68 ? 2.627 -1.088 -8.478 1.00 92.44 68 THR A N 1
ATOM 535 C CA . THR A 1 68 ? 2.996 -0.281 -7.312 1.00 92.44 68 THR A CA 1
ATOM 536 C C . THR A 1 68 ? 4.503 -0.325 -7.091 1.00 92.44 68 THR A C 1
ATOM 538 O O . THR A 1 68 ? 5.151 -1.349 -7.307 1.00 92.44 68 THR A O 1
ATOM 541 N N . ILE A 1 69 ? 5.070 0.802 -6.668 1.00 90.25 69 ILE A N 1
ATOM 542 C CA . ILE A 1 69 ? 6.507 0.993 -6.465 1.00 90.25 69 ILE A CA 1
ATOM 543 C C . ILE A 1 69 ? 6.766 1.329 -5.008 1.00 90.25 69 ILE A C 1
ATOM 545 O O . ILE A 1 69 ? 6.247 2.324 -4.501 1.00 90.25 69 ILE A O 1
ATOM 549 N N . THR A 1 70 ? 7.656 0.573 -4.380 1.00 88.62 70 THR A N 1
ATOM 550 C CA . THR A 1 70 ? 8.248 0.930 -3.092 1.00 88.62 70 THR A CA 1
ATOM 551 C C . THR A 1 70 ? 9.632 1.510 -3.340 1.00 88.62 70 THR A C 1
ATOM 553 O O . THR A 1 70 ? 10.530 0.812 -3.815 1.00 88.62 70 THR A O 1
ATOM 556 N N . TRP A 1 71 ? 9.823 2.793 -3.032 1.00 86.19 71 TRP A N 1
ATOM 557 C CA . TRP A 1 71 ? 11.133 3.439 -3.138 1.00 86.19 71 TRP A CA 1
ATOM 558 C C . TRP A 1 71 ? 12.087 2.944 -2.060 1.00 86.19 71 TRP A C 1
ATOM 560 O O . TRP A 1 71 ? 11.678 2.687 -0.930 1.00 86.19 71 TRP A O 1
ATOM 570 N N . ASN A 1 72 ? 13.373 2.867 -2.393 1.00 86.12 72 ASN A N 1
ATOM 571 C CA . ASN A 1 72 ? 14.407 2.629 -1.400 1.00 86.12 72 ASN A CA 1
ATOM 572 C C . ASN A 1 72 ? 14.531 3.867 -0.494 1.00 86.12 72 ASN A C 1
ATOM 574 O O . ASN A 1 72 ? 14.920 4.917 -1.000 1.00 86.12 72 ASN A O 1
ATOM 578 N N . PRO A 1 73 ? 14.288 3.777 0.826 1.00 78.94 73 PRO A N 1
ATOM 579 C CA . PRO A 1 73 ? 14.351 4.932 1.725 1.00 78.94 73 PRO A CA 1
ATOM 580 C C . PRO A 1 73 ? 15.700 5.665 1.705 1.00 78.94 73 PRO A C 1
ATOM 582 O O . PRO A 1 73 ? 15.749 6.873 1.907 1.00 78.94 73 PRO A O 1
ATOM 585 N N . ALA A 1 74 ? 16.797 4.953 1.425 1.00 77.50 74 ALA A N 1
ATOM 586 C CA . ALA A 1 74 ? 18.141 5.531 1.369 1.00 77.50 74 ALA A CA 1
ATOM 587 C C . ALA A 1 74 ? 18.445 6.288 0.059 1.00 77.50 74 ALA A C 1
ATOM 589 O O . ALA A 1 74 ? 19.467 6.971 -0.029 1.00 77.50 74 ALA A O 1
ATOM 590 N N . ALA A 1 75 ? 17.598 6.135 -0.963 1.00 70.94 75 ALA A N 1
ATOM 591 C CA . ALA A 1 75 ? 17.759 6.730 -2.293 1.00 70.94 75 ALA A CA 1
ATOM 592 C C . ALA A 1 75 ? 16.474 7.405 -2.814 1.00 70.94 75 ALA A C 1
ATOM 594 O O . ALA A 1 75 ? 16.444 7.883 -3.958 1.00 70.94 75 ALA A O 1
ATOM 595 N N . ALA A 1 76 ? 15.421 7.426 -1.992 1.00 63.06 76 ALA A N 1
ATOM 596 C CA . ALA A 1 76 ? 14.145 8.030 -2.310 1.00 63.06 76 ALA A CA 1
ATOM 597 C C . ALA A 1 76 ? 14.355 9.531 -2.543 1.00 63.06 76 ALA A C 1
ATOM 599 O O . ALA A 1 76 ? 15.116 10.166 -1.806 1.00 63.06 76 ALA A O 1
ATOM 600 N N . PRO A 1 77 ? 13.725 10.110 -3.576 1.00 59.38 77 PRO A N 1
ATOM 601 C CA . PRO A 1 77 ? 13.743 11.552 -3.733 1.00 59.38 77 PRO A CA 1
ATOM 602 C C . PRO A 1 77 ? 13.112 12.176 -2.485 1.00 59.38 77 PRO A C 1
ATOM 604 O O . PRO A 1 77 ? 11.988 11.829 -2.125 1.00 59.38 77 PRO A O 1
ATOM 607 N N . ASP A 1 78 ? 13.828 13.092 -1.829 1.00 62.69 78 ASP A N 1
ATOM 608 C CA . ASP A 1 78 ? 13.207 13.946 -0.824 1.00 62.69 78 ASP A CA 1
ATOM 609 C C . ASP A 1 78 ? 12.185 14.814 -1.556 1.00 62.69 78 ASP A C 1
ATOM 611 O O . ASP A 1 78 ? 12.535 15.764 -2.260 1.00 62.69 78 ASP A O 1
ATOM 615 N N . ALA A 1 79 ? 10.910 14.442 -1.447 1.00 58.78 79 ALA A N 1
ATOM 616 C CA . ALA A 1 79 ? 9.838 15.180 -2.086 1.00 58.78 79 ALA A CA 1
ATOM 617 C C . ALA A 1 79 ? 9.872 16.649 -1.641 1.00 58.78 79 ALA A C 1
ATOM 619 O O . ALA A 1 79 ? 9.610 17.524 -2.466 1.00 58.78 79 ALA A O 1
ATOM 620 N N . ALA A 1 80 ? 10.247 16.943 -0.388 1.00 56.69 80 ALA A N 1
ATOM 621 C CA . ALA A 1 80 ? 10.357 18.305 0.131 1.00 56.69 80 ALA A CA 1
ATOM 622 C C . ALA A 1 80 ? 11.490 19.114 -0.529 1.00 56.69 80 ALA A C 1
ATOM 624 O O . ALA A 1 80 ? 11.442 20.342 -0.521 1.00 56.69 80 ALA A O 1
ATOM 625 N N . ALA A 1 81 ? 12.469 18.450 -1.149 1.00 56.53 81 ALA A N 1
ATOM 626 C CA . ALA A 1 81 ? 13.559 19.090 -1.881 1.00 56.53 81 ALA A CA 1
ATOM 627 C C . ALA A 1 81 ? 13.218 19.401 -3.354 1.00 56.53 81 ALA A C 1
ATOM 629 O O . ALA A 1 81 ? 14.014 20.044 -4.042 1.00 56.53 81 ALA A O 1
ATOM 630 N N . LEU A 1 82 ? 12.054 18.971 -3.863 1.00 57.12 82 LEU A N 1
ATOM 631 C CA . LEU A 1 82 ? 11.634 19.282 -5.231 1.00 57.12 82 LEU A CA 1
ATOM 632 C C . LEU A 1 82 ? 11.231 20.767 -5.361 1.00 57.12 82 LEU A C 1
ATOM 634 O O . LEU A 1 82 ? 10.370 21.237 -4.609 1.00 57.12 82 LEU A O 1
ATOM 638 N N . PRO A 1 83 ? 11.789 21.523 -6.331 1.00 46.53 83 PRO A N 1
ATOM 639 C CA . PRO A 1 83 ? 11.422 22.919 -6.554 1.00 46.53 83 PRO A CA 1
ATOM 640 C C . PRO A 1 83 ? 9.916 23.066 -6.809 1.00 46.53 83 PRO A C 1
ATOM 642 O O . PRO A 1 83 ? 9.368 22.433 -7.708 1.00 46.53 83 PRO A O 1
ATOM 645 N N . GLY A 1 84 ? 9.247 23.914 -6.026 1.00 57.38 84 GLY A N 1
ATOM 646 C CA . GLY A 1 84 ? 7.798 24.128 -6.121 1.00 57.38 84 GLY A CA 1
ATOM 647 C C . GLY A 1 84 ? 6.953 23.206 -5.236 1.00 57.38 84 GLY A C 1
ATOM 648 O O . GLY A 1 84 ? 5.732 23.373 -5.203 1.00 57.38 84 GLY A O 1
ATOM 649 N N . ASN A 1 85 ? 7.562 22.291 -4.470 1.00 58.97 85 ASN A N 1
ATOM 650 C CA . ASN A 1 85 ? 6.838 21.570 -3.430 1.00 58.97 85 ASN A CA 1
ATOM 651 C C . ASN A 1 85 ? 6.557 22.493 -2.230 1.00 58.97 85 ASN A C 1
ATOM 653 O O . ASN A 1 85 ? 7.363 22.642 -1.318 1.00 58.97 85 ASN A O 1
ATOM 657 N N . ALA A 1 86 ? 5.383 23.125 -2.248 1.00 55.72 86 ALA A N 1
ATOM 658 C CA . ALA A 1 86 ? 4.844 23.923 -1.149 1.00 55.72 86 ALA A CA 1
ATOM 659 C C . ALA A 1 86 ? 3.986 23.086 -0.178 1.00 55.72 86 ALA A C 1
ATOM 661 O O . ALA A 1 86 ? 3.092 23.630 0.480 1.00 55.72 86 ALA A O 1
ATOM 662 N N . SER A 1 87 ? 4.191 21.762 -0.125 1.00 60.38 87 SER A N 1
ATOM 663 C CA . SER A 1 87 ? 3.422 20.890 0.761 1.00 60.38 87 SER A CA 1
ATOM 664 C C . SER A 1 87 ? 3.568 21.360 2.206 1.00 60.38 87 SER A C 1
ATOM 666 O O . SER A 1 87 ? 4.662 21.441 2.758 1.00 60.38 87 SER A O 1
ATOM 668 N N . ARG A 1 88 ? 2.429 21.655 2.837 1.00 57.62 88 ARG A N 1
ATOM 669 C CA . ARG A 1 88 ? 2.343 21.956 4.274 1.00 57.62 88 ARG A CA 1
ATOM 670 C C . ARG A 1 88 ? 2.462 20.700 5.141 1.00 57.62 88 ARG A C 1
ATOM 672 O O . ARG A 1 88 ? 2.401 20.802 6.362 1.00 57.62 88 ARG A O 1
ATOM 679 N N . PHE A 1 89 ? 2.584 19.531 4.519 1.00 58.28 89 PHE A N 1
ATOM 680 C CA . PHE A 1 89 ? 2.680 18.245 5.186 1.00 58.28 89 PHE A CA 1
ATOM 681 C C . PHE A 1 89 ? 4.130 17.770 5.163 1.00 58.28 89 PHE A C 1
ATOM 683 O O . PHE A 1 89 ? 4.703 17.572 4.094 1.00 58.28 89 PHE A O 1
ATOM 690 N N . SER A 1 90 ? 4.702 17.595 6.354 1.00 64.06 90 SER A N 1
ATOM 691 C CA . SER A 1 90 ? 6.024 16.999 6.583 1.00 64.06 90 SER A CA 1
ATOM 692 C C . SER A 1 90 ? 5.977 15.476 6.759 1.00 64.06 90 SER A C 1
A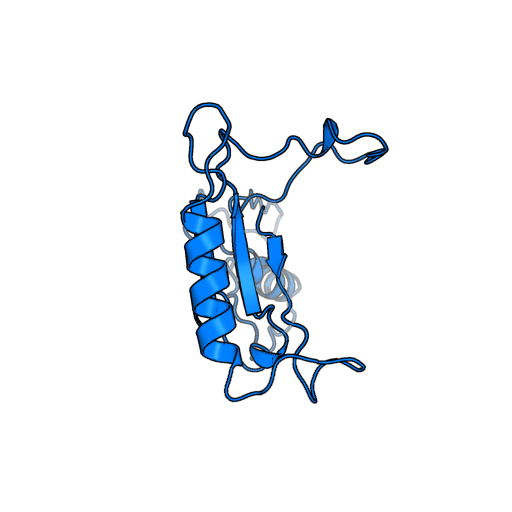TOM 694 O O . SER A 1 90 ? 7.014 14.850 6.957 1.00 64.06 90 SER A O 1
ATOM 696 N N . GLY A 1 91 ? 4.777 14.892 6.753 1.00 63.06 91 GLY A N 1
ATOM 697 C CA . GLY A 1 91 ? 4.556 13.459 6.907 1.00 63.06 91 GLY A CA 1
ATOM 698 C C . GLY A 1 91 ? 4.485 12.744 5.565 1.00 63.06 91 GLY A C 1
ATOM 699 O O . GLY A 1 91 ? 4.055 13.319 4.566 1.00 63.06 91 GLY A O 1
ATOM 700 N N . ASP A 1 92 ? 4.861 11.472 5.579 1.00 67.25 92 ASP A N 1
ATOM 701 C CA . ASP A 1 92 ? 4.720 10.563 4.448 1.00 67.25 92 ASP A CA 1
ATOM 702 C C . ASP A 1 92 ? 4.018 9.273 4.899 1.00 67.25 92 ASP A C 1
ATOM 704 O O . ASP A 1 92 ? 3.917 8.989 6.095 1.00 67.25 92 ASP A O 1
ATOM 708 N N . HIS A 1 93 ? 3.504 8.501 3.948 1.00 74.62 93 HIS A N 1
ATOM 709 C CA . HIS A 1 93 ? 2.737 7.293 4.217 1.00 74.62 93 HIS A CA 1
ATOM 710 C C . HIS A 1 93 ? 3.662 6.153 4.653 1.00 74.62 93 HIS A C 1
ATOM 712 O O . HIS A 1 93 ? 4.509 5.691 3.877 1.00 74.62 93 HIS A O 1
ATOM 718 N N . GLN A 1 94 ? 3.449 5.668 5.876 1.00 77.88 94 GLN A N 1
ATOM 719 C CA . GLN A 1 94 ? 4.124 4.497 6.430 1.00 77.88 94 GLN A CA 1
ATOM 720 C C . GLN A 1 94 ? 3.142 3.329 6.579 1.00 77.88 94 GLN A C 1
ATOM 722 O O . GLN A 1 94 ? 1.961 3.569 6.844 1.00 77.88 94 GLN A O 1
ATOM 727 N N . PRO A 1 95 ? 3.600 2.080 6.380 1.00 80.00 95 PRO A N 1
ATOM 728 C CA . PRO A 1 95 ? 2.757 0.911 6.594 1.00 80.00 95 PRO A CA 1
ATOM 729 C C . PRO A 1 95 ? 2.435 0.701 8.079 1.00 80.00 95 PRO A C 1
ATOM 731 O O . PRO A 1 95 ? 1.347 0.229 8.406 1.00 80.00 95 PRO A O 1
ATOM 734 N N . GLU A 1 96 ? 3.339 1.079 8.982 1.00 87.31 96 GLU A N 1
ATOM 735 C CA . GLU A 1 96 ? 3.115 1.012 10.421 1.00 87.31 96 GLU A CA 1
ATOM 736 C C . GLU A 1 96 ? 2.387 2.257 10.942 1.00 87.31 96 GLU A C 1
ATOM 738 O O . GLU A 1 96 ? 2.704 3.398 10.598 1.00 87.31 96 GLU A O 1
ATOM 743 N N . GLY A 1 97 ? 1.427 2.027 11.836 1.00 88.25 97 GLY A N 1
ATOM 744 C CA . GLY A 1 97 ? 0.680 3.067 12.532 1.00 88.25 97 GLY A CA 1
ATOM 745 C C . GLY A 1 97 ? 0.500 2.737 14.009 1.00 88.25 97 GLY A C 1
ATOM 746 O O . GLY A 1 97 ? 0.946 1.701 14.498 1.00 88.25 97 GLY A O 1
ATOM 747 N N . ILE A 1 98 ? -0.174 3.633 14.728 1.00 91.19 98 ILE A N 1
ATOM 748 C CA . ILE A 1 98 ? -0.481 3.466 16.149 1.00 91.19 98 ILE A CA 1
ATOM 749 C C . ILE A 1 98 ? -1.999 3.401 16.311 1.00 91.19 98 ILE A C 1
ATOM 751 O O . ILE A 1 98 ? -2.719 4.269 15.817 1.00 91.19 98 ILE A O 1
ATOM 755 N N . PHE A 1 99 ? -2.477 2.399 17.045 1.00 92.12 99 PHE A N 1
ATOM 756 C CA . PHE A 1 99 ? -3.867 2.289 17.474 1.00 92.12 99 PHE A CA 1
ATOM 757 C C . PHE A 1 99 ? -3.943 2.384 19.000 1.00 92.12 99 PHE A C 1
ATOM 759 O O . PHE A 1 99 ? -3.246 1.657 19.705 1.00 92.12 99 PHE A O 1
ATOM 766 N N . VAL A 1 100 ? -4.799 3.274 19.508 1.00 93.19 100 VAL A N 1
ATOM 767 C CA . VAL A 1 100 ? -5.069 3.434 20.943 1.00 93.19 100 VAL A CA 1
ATOM 768 C C . VAL A 1 100 ? -6.572 3.589 21.139 1.00 93.19 100 VAL A C 1
ATOM 770 O O . VAL A 1 100 ? -7.197 4.429 20.494 1.00 93.19 100 VAL A O 1
ATOM 773 N N . ALA A 1 101 ? -7.143 2.809 22.054 1.00 90.44 101 ALA A N 1
ATOM 774 C CA . ALA A 1 101 ? -8.540 2.915 22.458 1.00 90.44 101 ALA A CA 1
ATOM 775 C C . ALA A 1 101 ? -8.625 3.066 23.980 1.00 90.44 101 ALA A C 1
ATOM 777 O O . ALA A 1 101 ? -8.039 2.275 24.717 1.00 90.44 101 ALA A O 1
ATOM 778 N N . VAL A 1 102 ? -9.345 4.088 24.447 1.00 91.12 102 VAL A N 1
ATOM 779 C CA . VAL A 1 102 ? -9.548 4.376 25.874 1.00 91.12 102 VAL A CA 1
ATOM 780 C C . VAL A 1 102 ? -10.963 4.906 26.070 1.00 91.12 102 VAL A C 1
ATOM 782 O O . VAL A 1 102 ? -11.387 5.821 25.368 1.00 91.12 102 VAL A O 1
ATOM 785 N N . GLY A 1 103 ? -11.686 4.349 27.036 1.00 88.38 103 GLY A N 1
ATOM 786 C CA . GLY A 1 103 ? -13.037 4.777 27.378 1.00 88.38 103 GLY A CA 1
ATOM 787 C C . GLY A 1 103 ? -13.665 3.872 28.437 1.00 88.38 103 GLY A C 1
ATOM 788 O O . GLY A 1 103 ? -13.116 2.807 28.717 1.00 88.38 103 GLY A O 1
ATOM 789 N N . PRO A 1 104 ? -14.804 4.276 29.025 1.00 86.81 104 PRO A N 1
ATOM 790 C CA . PRO A 1 104 ? -15.510 3.474 30.02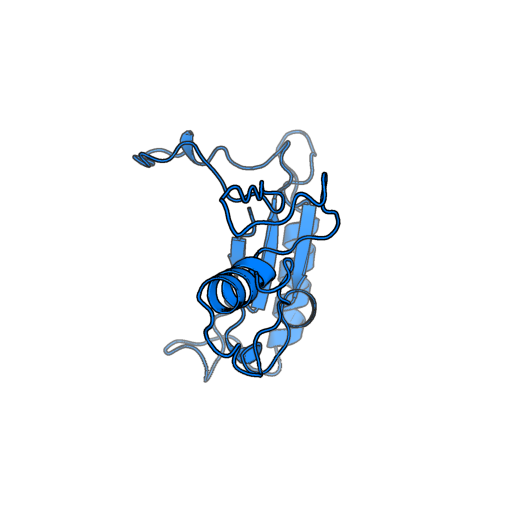8 1.00 86.81 104 PRO A CA 1
ATOM 791 C C . PRO A 1 104 ? -15.947 2.105 29.488 1.00 86.81 104 PRO A C 1
ATOM 793 O O . PRO A 1 104 ? -15.902 1.122 30.219 1.00 86.81 104 PRO A O 1
ATOM 796 N N . ASP A 1 105 ? -16.282 2.042 28.197 1.00 82.12 105 ASP A N 1
ATOM 797 C CA . ASP A 1 105 ? -16.749 0.826 27.520 1.00 82.12 105 ASP A CA 1
ATOM 798 C C . ASP A 1 105 ? -15.617 0.073 26.795 1.00 82.12 105 ASP A C 1
ATOM 800 O O . ASP A 1 105 ? -15.856 -0.897 26.078 1.00 82.12 105 ASP A O 1
ATOM 804 N N . VAL A 1 106 ? -14.361 0.510 26.958 1.00 87.19 106 VAL A N 1
ATOM 805 C CA . VAL A 1 106 ? -13.189 -0.163 26.385 1.00 87.19 106 VAL A CA 1
ATOM 806 C C . VAL A 1 106 ? -12.563 -1.055 27.449 1.00 87.19 106 VAL A C 1
ATOM 808 O O . VAL A 1 106 ? -11.931 -0.579 28.392 1.00 87.19 106 VAL A O 1
ATOM 811 N N . GLN A 1 107 ? -12.700 -2.369 27.281 1.00 82.50 107 GLN A N 1
ATOM 812 C CA . GLN A 1 107 ? -12.023 -3.324 28.153 1.00 82.50 107 GLN A CA 1
ATOM 813 C C . GLN A 1 107 ? -10.505 -3.256 27.951 1.00 82.50 107 GLN A C 1
ATOM 815 O O . GLN A 1 107 ? -10.007 -3.339 26.828 1.00 82.50 107 GLN A O 1
ATOM 820 N N . ALA A 1 108 ? -9.759 -3.134 29.050 1.00 79.19 108 ALA A N 1
ATOM 821 C CA . ALA A 1 108 ? -8.304 -3.113 29.012 1.00 79.19 108 ALA A CA 1
ATOM 822 C C . ALA A 1 108 ? -7.760 -4.501 28.636 1.00 79.19 108 ALA A C 1
ATOM 824 O O . ALA A 1 108 ? -7.777 -5.424 29.448 1.00 79.19 108 ALA A O 1
ATOM 825 N N . GLN A 1 109 ? -7.267 -4.634 27.405 1.00 82.50 109 GLN A N 1
ATOM 826 C CA . GLN A 1 109 ? -6.655 -5.870 26.897 1.00 82.50 109 GLN A CA 1
ATOM 827 C C . GLN A 1 109 ? -5.121 -5.806 26.830 1.00 82.50 109 GLN A C 1
ATOM 829 O O . GLN A 1 109 ? -4.481 -6.796 26.490 1.00 82.50 109 GLN A O 1
ATOM 834 N N . GLY A 1 110 ? -4.524 -4.668 27.197 1.00 87.69 110 GLY A N 1
ATOM 835 C CA . GLY A 1 110 ? -3.088 -4.439 27.059 1.00 87.69 110 GLY A CA 1
ATOM 836 C C . GLY A 1 110 ? -2.688 -4.176 25.607 1.00 87.69 110 GLY A C 1
ATOM 837 O O . GLY A 1 110 ? -3.440 -3.557 24.854 1.00 87.69 110 GLY A O 1
ATOM 838 N N . GLU A 1 111 ? -1.486 -4.610 25.235 1.00 91.00 111 GLU A N 1
ATOM 839 C CA . GLU A 1 111 ? -0.969 -4.466 23.875 1.00 91.00 111 GLU A CA 1
ATOM 840 C C . GLU A 1 111 ? -1.664 -5.446 22.920 1.00 91.00 111 GLU A C 1
ATOM 842 O O . GLU A 1 111 ? -1.790 -6.638 23.203 1.00 91.00 111 GLU A O 1
ATOM 847 N N . LEU A 1 112 ? -2.115 -4.930 21.776 1.00 89.38 112 LEU A N 1
ATOM 848 C CA . LEU A 1 112 ? -2.719 -5.726 20.714 1.00 89.38 112 LEU A CA 1
ATOM 849 C C . LEU A 1 112 ? -1.720 -5.891 19.568 1.00 89.38 112 LEU A C 1
ATOM 851 O O . LEU A 1 112 ? -1.127 -4.918 19.107 1.00 89.38 112 LEU A O 1
ATOM 855 N N . HIS A 1 113 ? -1.587 -7.115 19.062 1.00 90.19 113 HIS A N 1
ATOM 856 C CA . HIS A 1 113 ? -0.723 -7.428 17.923 1.00 90.19 113 HIS A CA 1
ATOM 857 C C . HIS A 1 113 ? -1.539 -7.785 16.678 1.00 90.19 113 HIS A C 1
ATOM 859 O O . HIS A 1 113 ? -2.634 -8.342 16.771 1.00 90.19 113 HIS A O 1
ATOM 865 N N . GLY A 1 114 ? -0.979 -7.498 15.500 1.00 89.88 114 GLY A N 1
ATOM 866 C CA . GLY A 1 114 ? -1.619 -7.804 14.216 1.00 89.88 114 GLY A CA 1
ATOM 867 C C . GLY A 1 114 ? -2.895 -6.999 13.959 1.00 89.88 114 GLY A C 1
ATOM 868 O O . GLY A 1 114 ? -3.778 -7.477 13.250 1.00 89.88 114 GLY A O 1
ATOM 869 N N . VAL A 1 115 ? -3.003 -5.816 14.569 1.00 93.50 115 VAL A N 1
ATOM 870 C CA . VAL A 1 115 ? -4.074 -4.853 14.304 1.00 93.50 115 VAL A CA 1
ATOM 871 C C . VAL A 1 115 ? -3.874 -4.268 12.915 1.00 93.50 115 VAL A C 1
ATOM 873 O O . VAL A 1 115 ? -2.789 -3.787 12.598 1.00 93.50 115 VAL A O 1
ATOM 876 N N . GLN A 1 116 ? -4.931 -4.288 12.113 1.00 94.12 116 GLN A N 1
ATOM 877 C CA . GLN A 1 116 ? -4.931 -3.711 10.779 1.00 94.12 116 GLN A CA 1
ATOM 878 C C . GLN A 1 116 ? -5.794 -2.451 10.733 1.00 94.12 116 GLN A C 1
ATOM 880 O O . GLN A 1 116 ? -6.767 -2.317 11.474 1.00 94.12 116 GLN A O 1
ATOM 885 N N . LEU A 1 117 ? -5.495 -1.530 9.813 1.00 93.62 117 LEU A N 1
ATOM 886 C CA . LEU A 1 117 ? -6.284 -0.304 9.648 1.00 93.62 117 LEU A CA 1
ATOM 887 C C . LEU A 1 117 ? -7.771 -0.607 9.378 1.00 93.62 117 LEU A C 1
ATOM 889 O O . LEU A 1 117 ? -8.652 0.060 9.922 1.00 93.62 117 LEU A O 1
ATOM 893 N N . GLN A 1 118 ? -8.062 -1.648 8.591 1.00 94.62 118 GLN A N 1
ATOM 894 C CA . GLN A 1 118 ? -9.433 -2.074 8.300 1.00 94.62 118 GLN A CA 1
ATOM 895 C C . GLN A 1 118 ? -10.216 -2.561 9.531 1.00 94.62 118 GLN A C 1
ATOM 897 O O . GLN A 1 118 ? -11.444 -2.606 9.479 1.00 94.62 118 GLN A O 1
ATOM 902 N N . ASP A 1 119 ? -9.548 -2.882 10.642 1.00 95.50 119 ASP A N 1
ATOM 903 C CA . ASP A 1 119 ? -10.196 -3.319 11.884 1.00 95.50 119 ASP A CA 1
ATOM 904 C C . ASP A 1 119 ? -10.849 -2.153 12.652 1.00 95.50 119 ASP A C 1
ATOM 906 O O . ASP A 1 119 ? -11.715 -2.361 13.507 1.00 95.50 119 ASP A O 1
ATOM 910 N N . VAL A 1 120 ? -10.489 -0.903 12.335 1.00 94.94 120 VAL A N 1
ATOM 911 C CA . VAL A 1 120 ? -10.993 0.288 13.038 1.00 94.94 120 VAL A CA 1
ATOM 912 C C . VAL A 1 120 ? -12.503 0.448 12.858 1.00 94.94 120 VAL A C 1
ATOM 914 O O . VAL A 1 120 ? -13.234 0.579 13.839 1.00 94.94 120 VAL A O 1
ATOM 917 N N . ALA A 1 121 ? -12.999 0.391 11.621 1.00 96.12 121 ALA A N 1
ATOM 918 C CA . ALA A 1 121 ? -14.422 0.562 11.326 1.00 96.12 121 ALA A CA 1
ATOM 919 C C . ALA A 1 121 ? -15.337 -0.462 12.042 1.00 96.12 121 ALA A C 1
ATOM 921 O O . ALA A 1 121 ? -16.259 -0.031 12.742 1.00 96.12 121 ALA A O 1
ATOM 922 N N . PRO A 1 122 ? -15.114 -1.792 11.943 1.00 95.81 122 PRO A N 1
ATOM 923 C CA . PRO A 1 122 ? -15.942 -2.766 12.655 1.00 95.81 122 PRO A CA 1
ATOM 924 C C . PRO A 1 122 ? -15.819 -2.647 14.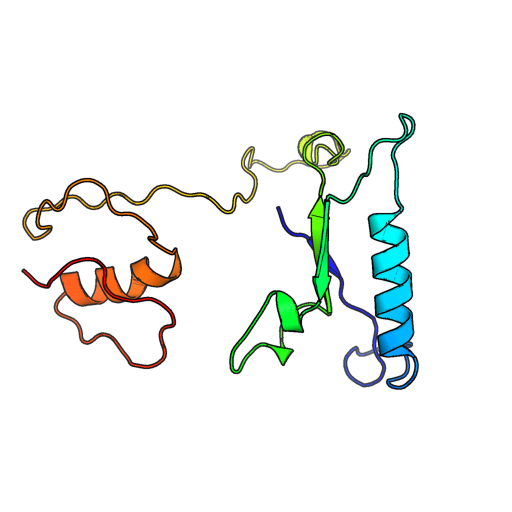181 1.00 95.81 122 PRO A C 1
ATOM 926 O O . PRO A 1 122 ? -16.798 -2.897 14.884 1.00 95.81 122 PRO A O 1
ATOM 929 N N . THR A 1 123 ? -14.662 -2.223 14.701 1.00 93.38 123 THR A N 1
ATOM 930 C CA . THR A 1 123 ? -14.475 -1.961 16.138 1.00 93.38 123 THR A CA 1
ATOM 931 C C . THR A 1 123 ? -15.334 -0.788 16.613 1.00 93.38 123 THR A C 1
ATOM 933 O O . THR A 1 123 ? -16.045 -0.915 17.607 1.00 93.38 123 THR A O 1
ATOM 936 N N . LEU A 1 124 ? -15.339 0.333 15.885 1.00 93.25 124 LEU A N 1
ATOM 937 C CA . LEU A 1 124 ? -16.145 1.505 16.243 1.00 93.25 124 LEU A CA 1
ATOM 938 C C . LEU A 1 124 ? -17.650 1.223 16.171 1.00 93.25 124 LEU A C 1
ATOM 940 O O . LEU A 1 124 ? -18.389 1.626 17.065 1.00 93.25 124 LEU A O 1
ATOM 944 N N . LEU A 1 125 ? -18.106 0.492 15.148 1.00 94.12 125 LEU A N 1
ATOM 945 C CA . LEU A 1 125 ? -19.509 0.078 15.041 1.00 94.12 125 LEU A CA 1
ATOM 946 C C . LEU A 1 125 ? -19.930 -0.797 16.227 1.00 94.12 125 LEU A C 1
ATOM 948 O O . LEU A 1 125 ? -20.992 -0.575 16.807 1.00 94.12 125 LEU A O 1
ATOM 952 N N . ARG A 1 126 ? -19.074 -1.750 16.620 1.00 91.62 126 ARG A N 1
ATOM 953 C CA . ARG A 1 126 ? -19.310 -2.624 17.773 1.00 91.62 126 ARG A CA 1
ATOM 954 C C . ARG A 1 126 ? -19.432 -1.831 19.075 1.00 91.62 126 ARG A C 1
ATOM 956 O O . ARG A 1 126 ? -20.375 -2.072 19.822 1.00 91.62 126 ARG A O 1
ATOM 963 N N . LEU A 1 127 ? -18.515 -0.895 19.326 1.00 90.19 127 LEU A N 1
ATOM 964 C CA . LEU A 1 127 ? -18.539 -0.041 20.520 1.00 90.19 127 LEU A CA 1
ATOM 965 C C . LEU A 1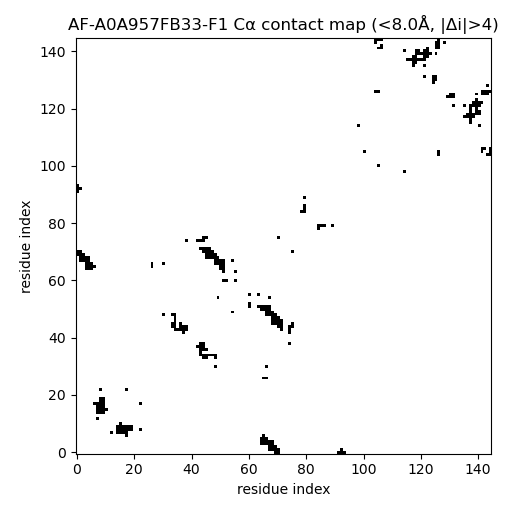 127 ? -19.761 0.888 20.548 1.00 90.19 127 LEU A C 1
ATOM 967 O O . LEU A 1 127 ? -20.296 1.167 21.613 1.00 90.19 127 LEU A O 1
ATOM 971 N N . ALA A 1 128 ? -20.250 1.317 19.384 1.00 90.94 128 ALA A N 1
ATOM 972 C CA . ALA A 1 128 ? -21.469 2.116 19.267 1.00 90.94 128 ALA A CA 1
ATOM 973 C C . ALA A 1 128 ? -22.772 1.298 19.420 1.00 90.94 128 ALA A C 1
ATOM 975 O O . ALA A 1 128 ? -23.859 1.851 19.256 1.00 90.94 128 ALA A O 1
ATOM 976 N N . GLY A 1 129 ? -22.691 -0.015 19.672 1.00 91.56 129 GLY A N 1
ATOM 977 C CA . GLY A 1 129 ? -23.861 -0.898 19.733 1.00 91.56 129 GLY A CA 1
ATOM 978 C C . GLY A 1 129 ? -24.564 -1.089 18.383 1.00 91.56 129 GLY A C 1
ATOM 979 O O . GLY A 1 129 ? -25.721 -1.508 18.339 1.00 91.56 129 GLY A O 1
ATOM 980 N N . LEU A 1 130 ? -23.887 -0.777 17.274 1.00 94.25 130 LEU A N 1
ATOM 981 C CA . LEU A 1 130 ? -24.422 -0.895 15.922 1.00 94.25 130 LEU A CA 1
ATOM 982 C C . LEU A 1 130 ? -24.057 -2.252 15.300 1.00 94.25 130 LEU A C 1
ATOM 984 O O . LEU A 1 130 ? -23.002 -2.822 15.599 1.00 94.25 130 LEU A O 1
ATOM 988 N N . PRO A 1 131 ? -24.902 -2.790 14.400 1.00 93.38 131 PRO A N 1
ATOM 989 C CA . PRO A 1 131 ? -24.566 -4.004 13.671 1.00 93.38 131 PRO A CA 1
ATOM 990 C C . PRO A 1 131 ? -23.342 -3.768 12.779 1.00 93.38 131 PRO A C 1
ATOM 992 O O . PRO A 1 131 ? -23.276 -2.791 12.034 1.00 93.38 131 PRO A O 1
ATOM 995 N N . VAL A 1 132 ? -22.389 -4.701 12.822 1.00 94.94 132 VAL A N 1
ATOM 996 C CA . VAL A 1 132 ? -21.249 -4.709 11.901 1.00 94.94 132 VAL A CA 1
ATOM 997 C C . VAL A 1 132 ? -21.709 -5.348 10.586 1.00 94.94 132 VAL A C 1
ATOM 999 O O . VAL A 1 132 ? -22.073 -6.527 10.593 1.00 94.94 132 VAL A O 1
ATOM 1002 N N . PRO A 1 133 ? -21.740 -4.606 9.466 1.00 92.38 133 PRO A N 1
ATOM 1003 C CA . PRO A 1 133 ? -22.178 -5.154 8.191 1.00 92.38 133 PRO A CA 1
ATOM 1004 C C . PRO A 1 133 ? -21.194 -6.215 7.686 1.00 92.38 133 PRO A C 1
ATOM 1006 O O . PRO A 1 133 ? -19.984 -6.123 7.895 1.00 92.38 133 PRO A O 1
ATOM 1009 N N . GLY A 1 134 ? -21.720 -7.218 6.983 1.00 89.88 134 GLY A N 1
ATOM 1010 C CA . GLY A 1 134 ? -20.889 -8.181 6.264 1.00 89.88 134 GLY A CA 1
ATOM 1011 C C . GLY A 1 134 ? -20.145 -7.529 5.094 1.00 89.88 134 GLY A C 1
ATOM 1012 O O . GLY A 1 134 ? -20.616 -6.551 4.513 1.00 89.88 134 GLY A O 1
ATOM 1013 N N . GLY A 1 135 ? -18.996 -8.100 4.725 1.00 88.38 135 GLY A N 1
ATOM 1014 C CA . GLY A 1 135 ? -18.185 -7.633 3.594 1.00 88.38 135 GLY A CA 1
ATOM 1015 C C . GLY A 1 135 ? -17.158 -6.550 3.932 1.00 88.38 135 GLY A C 1
ATOM 1016 O O . GLY A 1 135 ? -16.571 -5.992 3.010 1.00 88.38 135 GLY A O 1
ATOM 1017 N N . LEU A 1 136 ? -16.947 -6.254 5.218 1.00 92.06 136 LEU A N 1
ATOM 1018 C CA . LEU A 1 136 ? -15.742 -5.567 5.682 1.00 92.06 136 LEU A CA 1
ATOM 1019 C C . LEU A 1 136 ? -14.584 -6.571 5.748 1.00 92.06 136 LEU A C 1
ATOM 1021 O O . LEU A 1 136 ? -14.780 -7.692 6.215 1.00 92.06 136 LEU A O 1
ATOM 1025 N N . ASP A 1 137 ? -13.393 -6.158 5.312 1.00 90.88 137 ASP A N 1
ATOM 1026 C CA . ASP A 1 137 ? -12.190 -7.004 5.361 1.00 90.88 137 ASP A CA 1
ATOM 1027 C C . ASP A 1 137 ? -11.617 -7.123 6.782 1.00 90.88 137 ASP A C 1
ATOM 1029 O O . ASP A 1 137 ? -10.973 -8.113 7.125 1.00 90.88 137 ASP A O 1
ATOM 1033 N N . GLY A 1 138 ? -11.841 -6.098 7.610 1.00 93.25 138 GLY A N 1
ATOM 1034 C CA . GLY A 1 138 ? -11.393 -6.066 8.997 1.00 93.25 138 GLY A CA 1
ATOM 1035 C C . GLY A 1 138 ? -12.355 -6.744 9.966 1.00 93.25 138 GLY A C 1
ATOM 1036 O O . GLY A 1 138 ? -13.510 -7.043 9.655 1.00 93.25 138 GLY A O 1
ATOM 1037 N N . ARG A 1 139 ? -11.886 -6.925 11.197 1.00 92.75 139 ARG A N 1
ATOM 1038 C CA . ARG A 1 139 ? -12.639 -7.511 12.311 1.00 92.75 139 ARG A CA 1
ATOM 1039 C C . ARG A 1 139 ? -12.717 -6.551 13.491 1.00 92.75 139 ARG A C 1
ATOM 1041 O O . ARG A 1 139 ? -11.821 -5.748 13.712 1.00 92.75 139 ARG A O 1
ATOM 1048 N N . ALA A 1 140 ? -13.785 -6.656 14.278 1.00 92.12 140 ALA A N 1
ATOM 1049 C CA . ALA A 1 140 ? -13.864 -5.919 15.534 1.00 92.12 140 ALA A CA 1
ATOM 1050 C C . ALA A 1 140 ? -12.804 -6.456 16.510 1.00 92.12 140 ALA A C 1
ATOM 1052 O O . ALA A 1 140 ? -12.761 -7.659 16.774 1.00 92.12 140 ALA A O 1
ATOM 1053 N N . LEU A 1 141 ? -11.956 -5.565 17.021 1.00 91.06 141 LEU A N 1
ATOM 1054 C CA . LEU A 1 141 ? -10.867 -5.893 17.946 1.00 91.06 141 LEU A CA 1
ATOM 1055 C C . LEU A 1 141 ? -11.361 -6.013 19.384 1.00 91.06 141 LEU A C 1
ATOM 1057 O O . LEU A 1 141 ? -10.854 -6.825 20.150 1.00 91.06 141 LEU A O 1
ATOM 1061 N N . LEU A 1 142 ? -12.351 -5.193 19.733 1.00 83.75 142 LEU A N 1
ATOM 1062 C CA . LEU A 1 142 ? -12.863 -5.049 21.086 1.00 83.75 142 LEU A CA 1
ATOM 1063 C C . LEU A 1 142 ? -14.272 -5.655 21.187 1.00 83.75 142 LEU A C 1
ATOM 1065 O O . LEU A 1 142 ? -15.060 -5.539 20.238 1.00 83.75 142 LEU A O 1
ATOM 1069 N N . PRO A 1 143 ? -14.611 -6.302 22.314 1.00 72.81 143 PRO A N 1
ATOM 1070 C CA . PRO A 1 143 ? -15.973 -6.758 22.569 1.00 72.81 143 PRO A CA 1
ATOM 1071 C C . PRO A 1 143 ? -16.937 -5.568 22.728 1.00 72.81 143 PRO A C 1
ATOM 1073 O O . PRO A 1 143 ? -16.511 -4.437 22.952 1.00 72.81 143 PRO A O 1
ATOM 1076 N N . ALA A 1 144 ? -18.247 -5.821 22.610 1.00 67.50 144 ALA A N 1
ATOM 1077 C CA . ALA A 1 144 ? -19.242 -4.858 23.094 1.00 67.50 144 ALA A CA 1
ATOM 1078 C C . ALA A 1 144 ? -19.186 -4.807 24.630 1.00 67.50 144 ALA A C 1
ATOM 1080 O O . ALA A 1 144 ? -18.958 -5.850 25.252 1.00 67.50 144 ALA A O 1
ATOM 1081 N N . GLY A 1 145 ? -19.377 -3.611 25.193 1.00 60.75 145 GLY A N 1
ATOM 1082 C CA . GLY A 1 145 ? -19.586 -3.405 26.630 1.00 60.75 145 GLY A CA 1
ATOM 1083 C C . GLY A 1 145 ? -20.879 -4.031 27.136 1.00 60.75 145 GLY A C 1
ATOM 1084 O O . GLY A 1 145 ? -21.815 -4.204 26.319 1.00 60.75 145 GLY A O 1
#

Secondary structure (DSSP, 8-state):
-EEEE---BBTTBTT--B-TTTHHHHHHHHHHHHHH-B-TTS-BSEEEEEEHHHH--STTGGGS-SEEEEE-TTT---GGGSTT---S------S-------STT--------S--GGGHHHHHHHHTT----TT-SS---S---